Protein AF-A0A920M8J5-F1 (afdb_monomer_lite)

Sequence (56 aa):
MTSEAAIIERIQFDLRGPGGDWETIFEDVRGESLLVFKNRHRSIREMFNANIAKWA

Radius of gyration: 14.05 Å; chains: 1; bounding box: 34×41×22 Å

pLDDT: mean 83.84, std 10.73, range [54.47, 95.81]

Secondary structure (DSSP, 8-state):
---HHHHHHHHHHHHHSTT-TT-EEEEEETTEEEEEESS--SSHHHHHHHHHHHH-

Foldseek 3Di:
DQDPVNVVVVVCCCQQNPPHLQDWDFDDDPNDTDTDGPPPDVDPVSSCVVCVVVVD

Structure (mmCIF, N/CA/C/O backbone):
data_AF-A0A920M8J5-F1
#
_entry.id   AF-A0A920M8J5-F1
#
loop_
_atom_site.group_PDB
_atom_site.id
_atom_site.type_symbol
_atom_site.label_atom_id
_atom_site.label_alt_id
_atom_site.label_comp_id
_atom_site.label_asym_id
_atom_site.label_entity_id
_atom_site.label_seq_id
_atom_site.pdbx_PDB_ins_code
_atom_site.Cartn_x
_atom_site.Cartn_y
_atom_site.Cartn_z
_atom_site.occupancy
_atom_site.B_iso_or_equiv
_atom_site.auth_seq_id
_atom_site.auth_comp_id
_atom_site.auth_asym_id
_atom_site.auth_atom_id
_atom_site.pdbx_PDB_model_num
ATOM 1 N N . MET A 1 1 ? 9.076 26.849 -4.774 1.00 61.94 1 MET A N 1
ATOM 2 C CA . MET A 1 1 ? 9.776 25.728 -4.114 1.00 61.94 1 MET A CA 1
ATOM 3 C C . MET A 1 1 ? 8.716 24.793 -3.574 1.00 61.94 1 MET A C 1
ATOM 5 O O . MET A 1 1 ? 7.826 25.270 -2.881 1.00 61.94 1 MET A O 1
ATOM 9 N N . THR A 1 2 ? 8.744 23.522 -3.959 1.00 76.12 2 THR A N 1
ATOM 10 C CA . THR A 1 2 ? 7.807 22.510 -3.452 1.00 76.12 2 THR A CA 1
ATOM 11 C C . THR A 1 2 ? 8.160 22.224 -1.996 1.00 76.12 2 THR A C 1
ATOM 13 O O . THR A 1 2 ? 9.336 22.027 -1.693 1.00 76.12 2 THR A O 1
ATOM 16 N N . SER A 1 3 ? 7.185 22.272 -1.089 1.00 92.94 3 SER A N 1
ATOM 17 C CA . SER A 1 3 ? 7.428 21.955 0.319 1.00 92.94 3 SER A CA 1
ATOM 18 C C . SER A 1 3 ? 7.750 20.469 0.481 1.00 92.94 3 SER A C 1
ATOM 20 O O . SER A 1 3 ? 7.329 19.640 -0.325 1.00 92.94 3 SER A O 1
ATOM 22 N N . GLU A 1 4 ? 8.468 20.125 1.546 1.00 94.50 4 GLU A N 1
ATOM 23 C CA . GLU A 1 4 ? 8.730 18.732 1.921 1.00 94.50 4 GLU A CA 1
ATOM 24 C C . GLU A 1 4 ? 7.428 17.922 2.030 1.00 94.50 4 GLU A C 1
ATOM 26 O O . GLU A 1 4 ? 7.333 16.827 1.481 1.00 94.50 4 GLU A O 1
ATOM 31 N N . ALA A 1 5 ? 6.386 18.507 2.632 1.00 93.88 5 ALA A N 1
ATOM 32 C CA . ALA A 1 5 ? 5.062 17.896 2.732 1.00 93.88 5 ALA A CA 1
ATOM 33 C C . ALA A 1 5 ? 4.479 17.526 1.358 1.00 93.88 5 ALA A C 1
ATOM 35 O O . ALA A 1 5 ? 4.018 16.405 1.172 1.00 93.88 5 ALA A O 1
ATOM 36 N N . ALA A 1 6 ? 4.575 18.422 0.372 1.00 93.88 6 ALA A N 1
ATOM 37 C CA . ALA A 1 6 ? 4.072 18.161 -0.975 1.00 93.88 6 ALA A CA 1
ATOM 38 C C . ALA A 1 6 ? 4.889 17.085 -1.719 1.00 93.88 6 ALA A C 1
ATOM 40 O O . ALA A 1 6 ? 4.349 16.360 -2.553 1.00 93.88 6 ALA A O 1
ATOM 41 N N . ILE A 1 7 ? 6.185 16.948 -1.414 1.00 94.25 7 ILE A N 1
ATOM 42 C CA . ILE A 1 7 ? 7.017 15.856 -1.943 1.00 94.25 7 ILE A CA 1
ATOM 43 C C . ILE A 1 7 ? 6.590 14.522 -1.324 1.00 94.25 7 ILE A C 1
ATOM 45 O O . ILE A 1 7 ? 6.403 13.545 -2.048 1.00 94.25 7 I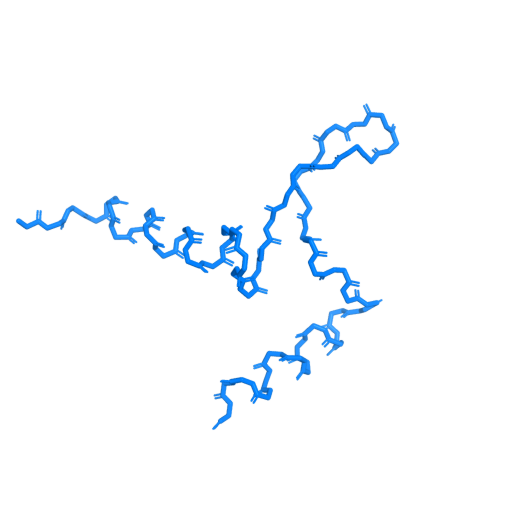LE A O 1
ATOM 49 N N . ILE A 1 8 ? 6.394 14.488 -0.003 1.00 93.94 8 ILE A N 1
ATOM 50 C CA . ILE A 1 8 ? 5.947 13.291 0.716 1.00 93.94 8 ILE A CA 1
ATOM 51 C C . ILE A 1 8 ? 4.569 12.849 0.219 1.00 93.94 8 ILE A C 1
ATOM 53 O O . ILE A 1 8 ? 4.387 11.671 -0.081 1.00 93.94 8 ILE A O 1
ATOM 57 N N . GLU A 1 9 ? 3.617 13.774 0.087 1.00 93.44 9 GLU A N 1
ATOM 58 C CA . GLU A 1 9 ? 2.280 13.481 -0.437 1.00 93.44 9 GLU A CA 1
ATOM 59 C C . GLU A 1 9 ? 2.342 12.881 -1.839 1.00 93.44 9 GLU A C 1
ATOM 61 O O . GLU A 1 9 ? 1.667 11.887 -2.107 1.00 93.44 9 GLU A O 1
ATOM 66 N N . ARG A 1 10 ? 3.200 13.421 -2.714 1.00 93.56 10 ARG A N 1
ATOM 67 C CA . ARG A 1 10 ? 3.355 12.876 -4.063 1.00 93.56 10 ARG A CA 1
ATOM 68 C C . ARG A 1 10 ? 3.937 11.468 -4.056 1.00 93.56 10 ARG A C 1
ATOM 70 O O . ARG A 1 10 ? 3.360 10.587 -4.675 1.00 93.56 10 ARG A O 1
ATOM 77 N N . ILE A 1 11 ? 5.012 11.230 -3.304 1.00 91.69 11 ILE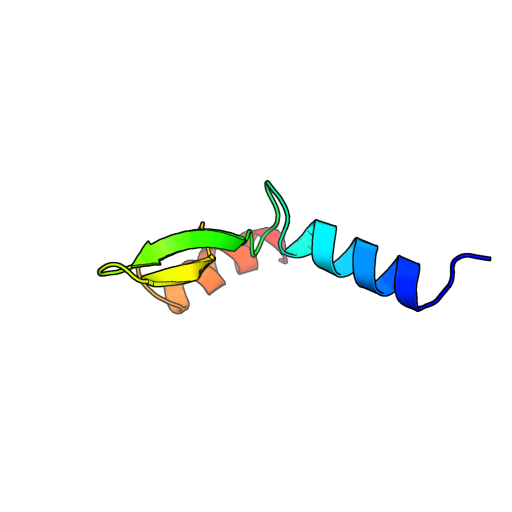 A N 1
ATOM 78 C CA . ILE A 1 11 ? 5.604 9.887 -3.182 1.00 91.69 11 ILE A CA 1
ATOM 79 C C . ILE A 1 11 ? 4.572 8.893 -2.634 1.00 91.69 11 ILE A C 1
ATOM 81 O O . ILE A 1 11 ? 4.460 7.770 -3.120 1.00 91.69 11 ILE A O 1
ATOM 85 N N . GLN A 1 12 ? 3.789 9.295 -1.631 1.00 90.44 12 GLN A N 1
ATOM 86 C CA . GLN A 1 12 ? 2.744 8.442 -1.073 1.00 90.44 12 GLN A CA 1
ATOM 87 C C . GLN A 1 12 ? 1.628 8.153 -2.078 1.00 90.44 12 GLN A C 1
ATOM 89 O O . GLN A 1 12 ? 1.137 7.024 -2.105 1.00 90.44 12 GLN A O 1
ATOM 94 N N . PHE A 1 13 ? 1.230 9.145 -2.875 1.00 91.81 13 PHE A N 1
ATOM 95 C CA . PHE A 1 13 ? 0.237 8.979 -3.929 1.00 91.81 13 PHE A CA 1
ATOM 96 C C . PHE A 1 13 ? 0.741 8.036 -5.025 1.00 91.81 13 PHE A C 1
ATOM 98 O O . PHE A 1 13 ? 0.032 7.103 -5.387 1.00 91.81 13 PHE A O 1
ATOM 105 N N . ASP A 1 14 ? 1.979 8.210 -5.481 1.00 90.19 14 ASP A N 1
ATOM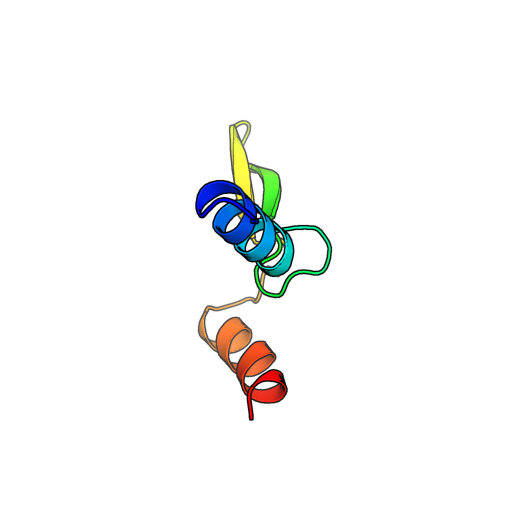 106 C CA . ASP A 1 14 ? 2.576 7.378 -6.528 1.00 90.19 14 ASP A CA 1
ATOM 107 C C . ASP A 1 14 ? 2.726 5.912 -6.074 1.00 90.19 14 ASP A C 1
ATOM 109 O O . ASP A 1 14 ? 2.537 4.985 -6.861 1.00 90.19 14 ASP A O 1
ATOM 113 N N . LEU A 1 15 ? 3.020 5.680 -4.788 1.00 88.25 15 LEU A N 1
ATOM 114 C CA . LEU A 1 15 ? 3.183 4.330 -4.242 1.00 88.25 15 LEU A CA 1
ATOM 115 C C . LEU A 1 15 ? 1.860 3.647 -3.884 1.00 88.25 15 LEU A C 1
ATOM 117 O O . LEU A 1 15 ? 1.711 2.455 -4.148 1.00 88.25 15 LEU A O 1
ATOM 121 N N . ARG A 1 16 ? 0.931 4.363 -3.235 1.00 90.88 16 ARG A N 1
ATOM 122 C CA . ARG A 1 16 ? -0.271 3.778 -2.604 1.00 90.88 16 ARG A CA 1
ATOM 123 C C . ARG A 1 16 ? -1.588 4.174 -3.264 1.00 90.88 16 ARG A C 1
ATOM 125 O O . ARG A 1 16 ? -2.629 3.626 -2.899 1.00 90.88 16 ARG A O 1
ATOM 132 N N . GLY A 1 17 ? -1.561 5.125 -4.191 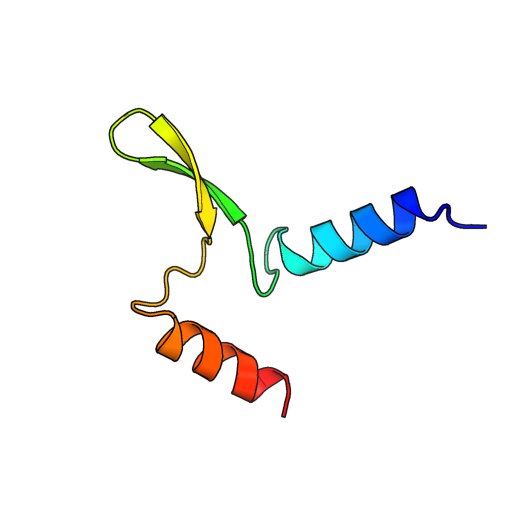1.00 89.19 17 GLY A N 1
ATOM 133 C CA . GLY A 1 17 ? -2.718 5.530 -4.977 1.00 89.19 17 GLY A CA 1
ATOM 134 C C . GLY A 1 17 ? -3.077 4.516 -6.069 1.00 89.19 17 GLY A C 1
ATOM 135 O O . GLY A 1 17 ? -2.436 3.467 -6.192 1.00 89.19 17 GLY A O 1
ATOM 136 N N . PRO A 1 18 ? -4.112 4.814 -6.873 1.00 89.44 18 PRO A N 1
ATOM 137 C CA . PRO A 1 18 ? -4.570 3.932 -7.942 1.00 89.44 18 PRO A CA 1
ATOM 138 C C . PRO A 1 18 ? -3.451 3.575 -8.929 1.00 89.44 18 PRO A C 1
ATOM 140 O O . PRO A 1 18 ? -2.839 4.464 -9.516 1.00 89.44 18 PRO A O 1
ATOM 143 N N . GLY A 1 19 ? -3.198 2.280 -9.138 1.00 84.44 19 GLY A N 1
ATOM 144 C CA . GLY A 1 19 ? -2.140 1.793 -10.029 1.00 84.44 19 GLY A CA 1
ATOM 145 C C . GLY A 1 19 ? -0.722 1.819 -9.444 1.00 84.44 19 GLY A C 1
ATOM 146 O O . GLY A 1 19 ? 0.205 1.395 -10.135 1.00 84.44 19 GLY A O 1
ATOM 147 N N . GLY A 1 20 ? -0.544 2.274 -8.200 1.00 85.25 20 GLY A N 1
ATOM 148 C CA . GLY A 1 20 ? 0.738 2.237 -7.501 1.00 85.25 20 GLY A CA 1
ATOM 149 C C . GLY A 1 20 ? 1.184 0.811 -7.163 1.00 85.25 20 GLY A C 1
ATOM 150 O O . GLY A 1 20 ? 0.367 -0.100 -7.003 1.00 85.25 20 GLY A O 1
ATOM 151 N N . ASP A 1 21 ? 2.495 0.608 -7.013 1.00 80.12 21 ASP A N 1
ATOM 152 C CA . ASP A 1 21 ? 3.068 -0.713 -6.699 1.00 80.12 21 ASP A CA 1
ATOM 153 C C . ASP A 1 21 ? 2.519 -1.292 -5.380 1.00 80.12 21 ASP A C 1
ATOM 155 O O . ASP A 1 21 ? 2.383 -2.508 -5.225 1.00 80.12 21 ASP A O 1
ATOM 159 N N . TRP A 1 22 ? 2.135 -0.406 -4.458 1.00 84.56 22 TRP A N 1
ATOM 160 C CA . TRP A 1 22 ? 1.563 -0.709 -3.153 1.00 84.56 22 TRP A CA 1
ATOM 161 C C . TRP A 1 22 ? 0.156 -0.117 -3.029 1.00 84.56 22 TRP A C 1
ATOM 163 O O . TRP A 1 22 ? -0.202 0.372 -1.957 1.00 84.56 22 TRP A O 1
ATOM 173 N N . GLU A 1 23 ? -0.626 -0.124 -4.120 1.00 88.94 23 GLU A N 1
ATOM 174 C CA . GLU A 1 23 ? -1.988 0.424 -4.151 1.00 88.94 23 GLU A CA 1
ATOM 175 C C . GLU A 1 23 ? -2.799 -0.062 -2.941 1.00 88.94 23 GLU A C 1
ATOM 177 O O . GLU A 1 23 ? -2.962 -1.268 -2.713 1.00 88.94 23 GLU A O 1
ATOM 182 N N . THR A 1 24 ? -3.315 0.894 -2.169 1.00 90.81 24 THR A N 1
ATOM 183 C CA . THR A 1 24 ? -4.173 0.636 -1.014 1.00 90.81 24 THR A CA 1
ATOM 184 C C . THR A 1 24 ? -5.599 1.071 -1.293 1.00 90.81 24 THR A C 1
ATOM 186 O O . THR A 1 24 ? -5.828 2.129 -1.876 1.00 90.81 24 THR A O 1
ATOM 189 N N . ILE A 1 25 ? -6.558 0.277 -0.834 1.00 92.38 25 ILE A N 1
ATOM 190 C CA . ILE A 1 25 ? -7.986 0.580 -0.907 1.00 92.38 25 ILE A CA 1
ATOM 191 C C . ILE A 1 25 ? -8.641 0.306 0.443 1.00 92.38 25 ILE A C 1
ATOM 193 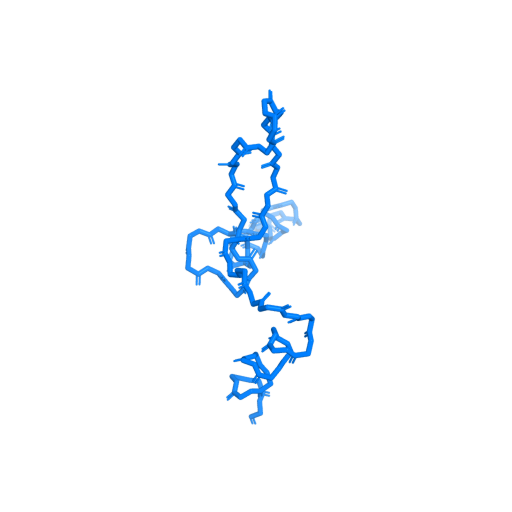O O . ILE A 1 25 ? -8.155 -0.512 1.221 1.00 92.38 25 ILE A O 1
ATOM 197 N N . PHE A 1 26 ? -9.739 0.998 0.729 1.00 93.50 26 PHE A N 1
ATOM 198 C CA . PHE A 1 26 ? -10.585 0.634 1.858 1.00 93.50 26 PHE A CA 1
ATOM 199 C C . PHE A 1 26 ? -11.480 -0.533 1.456 1.00 93.50 26 PHE A C 1
ATOM 201 O O . PHE A 1 26 ? -12.160 -0.470 0.432 1.00 93.50 26 PHE A O 1
ATOM 208 N N . GLU A 1 27 ? -11.485 -1.581 2.268 1.00 92.50 27 GLU A N 1
ATOM 209 C CA . GLU A 1 27 ? -12.372 -2.724 2.101 1.00 92.50 27 GLU A CA 1
ATOM 210 C C . GLU A 1 27 ? -13.038 -3.094 3.419 1.00 92.50 27 GLU A C 1
ATOM 212 O O . GLU A 1 27 ? -12.469 -2.907 4.496 1.00 92.50 27 GLU A O 1
ATOM 217 N N . ASP A 1 28 ? -14.237 -3.665 3.312 1.00 94.56 28 ASP A N 1
ATOM 218 C CA . ASP A 1 28 ? -14.875 -4.331 4.437 1.00 94.56 28 ASP A CA 1
ATOM 219 C C . ASP A 1 28 ? -14.185 -5.672 4.699 1.00 94.56 28 ASP A C 1
ATOM 221 O O . ASP A 1 28 ? -14.138 -6.562 3.844 1.00 94.56 28 ASP A O 1
ATOM 225 N N . VAL A 1 29 ? -13.648 -5.816 5.904 1.00 89.94 29 VAL A N 1
ATOM 226 C CA . VAL A 1 29 ? -13.042 -7.046 6.391 1.00 89.94 29 VAL A CA 1
ATOM 227 C C . VAL A 1 29 ? -13.773 -7.441 7.662 1.00 89.94 29 VAL A C 1
ATOM 229 O O . VAL A 1 29 ? -13.471 -6.961 8.749 1.00 89.94 29 VAL A O 1
ATOM 232 N N . ARG A 1 30 ? -14.735 -8.360 7.518 1.00 92.44 30 ARG A N 1
ATOM 233 C CA . ARG A 1 30 ? -15.565 -8.869 8.626 1.00 92.44 30 ARG A CA 1
ATOM 234 C C . ARG A 1 30 ? -16.383 -7.768 9.323 1.00 92.44 30 ARG A C 1
ATOM 236 O O . ARG A 1 30 ? -16.576 -7.840 10.533 1.00 92.44 30 ARG A O 1
ATOM 243 N N . GLY A 1 31 ? -16.890 -6.792 8.568 1.00 95.06 31 GLY A N 1
ATOM 244 C CA . GLY A 1 31 ? -17.691 -5.686 9.102 1.00 95.06 31 GLY A CA 1
ATOM 245 C C . GLY A 1 31 ? -16.876 -4.478 9.567 1.00 95.06 31 GLY A C 1
ATOM 246 O O . GLY A 1 31 ? -17.454 -3.512 10.064 1.00 95.06 31 GLY A O 1
ATOM 247 N N . GLU A 1 32 ? -15.549 -4.519 9.427 1.00 95.81 32 GLU A N 1
ATOM 248 C CA . GLU A 1 32 ? -14.664 -3.393 9.718 1.00 95.81 32 GLU A CA 1
ATOM 249 C C . GLU A 1 32 ? -14.081 -2.824 8.424 1.00 95.81 32 GLU A C 1
ATOM 251 O O . GLU A 1 32 ? -13.564 -3.562 7.585 1.00 95.81 32 GLU A O 1
ATOM 256 N N . SER A 1 33 ? -14.128 -1.499 8.270 1.00 95.75 33 SER A N 1
ATOM 257 C CA . SER A 1 33 ? -13.482 -0.816 7.147 1.00 95.75 33 SER A CA 1
ATOM 258 C C . SER A 1 33 ? -11.986 -0.691 7.414 1.00 95.75 33 SER A C 1
ATOM 260 O O . SER A 1 33 ? -11.562 0.087 8.272 1.00 95.75 33 SER A O 1
ATOM 262 N N . LEU A 1 34 ? -11.186 -1.461 6.680 1.00 92.31 34 LEU A N 1
ATOM 263 C CA . LEU A 1 34 ? -9.734 -1.489 6.816 1.00 92.31 34 LEU A CA 1
ATOM 264 C C . LEU A 1 34 ? -9.062 -1.001 5.536 1.00 92.31 34 LEU A C 1
ATOM 266 O O . LEU A 1 34 ? -9.494 -1.308 4.425 1.00 92.31 34 LEU A O 1
ATOM 270 N N . LEU A 1 35 ? -7.959 -0.268 5.699 1.00 91.25 35 LEU A N 1
ATOM 271 C CA . LEU A 1 35 ? -7.064 0.051 4.593 1.00 91.25 35 LEU A CA 1
ATOM 272 C C . LEU A 1 35 ? -6.222 -1.189 4.277 1.00 91.25 35 LEU A C 1
ATOM 274 O O . LEU A 1 35 ? -5.395 -1.608 5.088 1.00 91.25 35 LEU A O 1
ATOM 278 N N . VAL A 1 36 ? -6.435 -1.775 3.104 1.00 87.81 36 VAL A N 1
ATOM 279 C CA . VAL A 1 36 ? -5.775 -3.008 2.667 1.00 87.81 36 VAL A CA 1
ATOM 280 C C . VAL A 1 36 ? -4.997 -2.785 1.379 1.00 87.81 36 VAL A C 1
ATOM 282 O O . VAL A 1 36 ? -5.335 -1.923 0.570 1.00 87.81 36 VAL A O 1
ATOM 285 N N . PHE A 1 37 ? -3.960 -3.591 1.160 1.00 86.94 37 PHE A N 1
ATOM 286 C CA . PHE A 1 37 ? -3.291 -3.644 -0.136 1.00 86.94 37 PHE A CA 1
ATOM 287 C C . PHE A 1 37 ? -4.204 -4.328 -1.154 1.00 86.94 37 PHE A C 1
ATOM 289 O O . PHE A 1 37 ? -4.658 -5.456 -0.939 1.00 86.94 37 PHE A O 1
ATOM 296 N N . LYS A 1 38 ? -4.450 -3.652 -2.276 1.00 83.88 38 LYS A N 1
ATOM 297 C CA . LYS A 1 38 ? -5.285 -4.162 -3.368 1.00 83.88 38 LYS A CA 1
ATOM 298 C C . LYS A 1 38 ? -4.617 -5.325 -4.094 1.00 83.88 38 LYS A C 1
ATOM 300 O O . LYS A 1 38 ? -5.278 -6.303 -4.441 1.00 83.88 38 LYS A O 1
ATOM 305 N N . ASN A 1 39 ? -3.298 -5.250 -4.281 1.00 71.75 39 ASN A N 1
ATOM 306 C CA . ASN A 1 39 ? -2.496 -6.335 -4.842 1.00 71.75 39 ASN A CA 1
ATOM 307 C C . ASN A 1 39 ? -2.313 -7.442 -3.798 1.00 71.75 39 ASN A C 1
ATOM 309 O O . ASN A 1 39 ? -1.257 -7.602 -3.186 1.00 71.75 39 ASN A O 1
ATOM 313 N N . ARG A 1 40 ? -3.382 -8.215 -3.584 1.00 68.75 40 ARG A N 1
ATOM 314 C CA . ARG A 1 40 ? -3.407 -9.403 -2.729 1.00 68.75 40 ARG A CA 1
ATOM 315 C C . ARG A 1 40 ? -2.668 -10.548 -3.407 1.00 68.75 40 ARG A C 1
ATOM 317 O O . ARG A 1 40 ? -3.261 -11.530 -3.849 1.00 68.75 40 ARG A O 1
ATOM 324 N N . HIS A 1 41 ? -1.354 -10.417 -3.488 1.00 74.06 41 HIS A N 1
ATOM 325 C CA . HIS A 1 41 ? -0.495 -11.562 -3.725 1.00 74.06 41 HIS A CA 1
ATOM 326 C C . HIS A 1 41 ? -0.765 -12.603 -2.637 1.00 74.06 41 HIS A C 1
ATOM 328 O O . HIS A 1 41 ? -0.982 -12.261 -1.472 1.00 74.06 41 HIS A O 1
ATOM 334 N N . ARG A 1 42 ? -0.739 -13.889 -2.990 1.00 70.31 42 ARG A N 1
ATOM 335 C CA . ARG A 1 42 ? -1.046 -14.973 -2.042 1.00 70.31 42 ARG A CA 1
ATOM 336 C C . ARG A 1 42 ? -0.008 -15.065 -0.925 1.00 70.31 42 ARG A C 1
ATOM 338 O O . ARG A 1 42 ? -0.237 -15.731 0.079 1.00 70.31 42 ARG A O 1
ATOM 345 N N . SER A 1 43 ? 1.148 -14.428 -1.106 1.00 72.88 43 SER A N 1
ATOM 346 C CA . SER A 1 43 ? 2.197 -14.319 -0.100 1.00 72.88 43 SER A CA 1
ATOM 347 C C . SER A 1 43 ? 3.080 -13.092 -0.329 1.00 72.88 43 SER A C 1
ATOM 349 O O . SER A 1 43 ? 3.214 -12.601 -1.450 1.00 72.88 43 SER A O 1
ATOM 351 N N . ILE A 1 44 ? 3.782 -12.677 0.728 1.00 72.38 44 ILE A N 1
ATOM 352 C CA . ILE A 1 44 ? 4.850 -11.666 0.667 1.00 72.38 44 ILE A CA 1
ATOM 353 C C . ILE A 1 44 ? 5.912 -12.032 -0.388 1.00 72.38 44 ILE A C 1
ATOM 355 O O . ILE A 1 44 ? 6.427 -11.160 -1.078 1.00 72.38 44 ILE A O 1
ATOM 359 N N . ARG A 1 45 ? 6.216 -13.326 -0.572 1.00 80.00 45 ARG A N 1
ATOM 360 C CA . ARG A 1 45 ? 7.163 -13.795 -1.598 1.00 80.00 45 ARG A CA 1
ATOM 361 C C . ARG A 1 45 ? 6.678 -13.486 -3.014 1.00 80.00 45 ARG A C 1
ATOM 363 O O . ARG A 1 45 ? 7.462 -13.043 -3.843 1.00 80.00 45 ARG A O 1
ATOM 370 N N . GLU A 1 46 ? 5.403 -13.732 -3.290 1.00 80.00 46 GLU A N 1
ATOM 371 C CA . GLU A 1 46 ? 4.809 -13.447 -4.598 1.00 80.00 46 GLU A CA 1
ATOM 372 C C . GLU A 1 46 ? 4.769 -11.935 -4.868 1.00 80.00 46 GLU A C 1
ATOM 374 O O . GLU A 1 46 ? 5.101 -11.509 -5.971 1.00 80.00 46 GLU A O 1
ATOM 379 N N . MET A 1 47 ? 4.491 -11.130 -3.838 1.00 77.00 47 MET A N 1
ATOM 380 C CA . MET A 1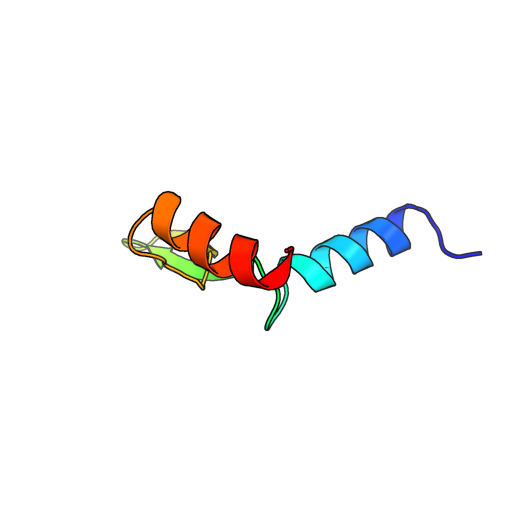 47 ? 4.590 -9.670 -3.904 1.00 77.00 47 MET A CA 1
ATOM 381 C C . MET A 1 47 ? 6.013 -9.197 -4.229 1.00 77.00 47 MET A C 1
ATOM 383 O O . MET A 1 47 ? 6.192 -8.358 -5.109 1.00 77.00 47 MET A O 1
ATOM 387 N N . PHE A 1 48 ? 7.038 -9.737 -3.560 1.00 77.81 48 PHE A N 1
ATOM 388 C CA . PHE A 1 48 ? 8.426 -9.381 -3.866 1.00 77.81 48 PHE A CA 1
ATOM 389 C C . PHE A 1 48 ? 8.813 -9.794 -5.284 1.00 77.81 48 PHE A C 1
ATOM 391 O O . PHE A 1 48 ? 9.369 -8.981 -6.008 1.00 77.81 48 PHE A O 1
ATOM 398 N N . ASN A 1 49 ? 8.471 -11.005 -5.721 1.00 81.31 49 ASN A N 1
ATOM 399 C CA . ASN A 1 49 ? 8.795 -11.466 -7.073 1.00 81.31 49 ASN A CA 1
ATOM 400 C C . ASN A 1 49 ? 8.150 -10.596 -8.165 1.00 81.31 49 ASN A C 1
ATOM 402 O O . ASN A 1 49 ? 8.800 -10.299 -9.166 1.00 81.31 49 ASN A O 1
ATOM 406 N N . ALA A 1 50 ? 6.900 -10.163 -7.966 1.00 75.38 50 ALA A N 1
ATOM 407 C CA . ALA A 1 50 ? 6.198 -9.293 -8.910 1.00 75.38 50 ALA A CA 1
ATOM 408 C C . ALA A 1 50 ? 6.857 -7.909 -9.055 1.00 75.38 50 ALA A C 1
ATOM 410 O O . ALA A 1 50 ? 6.802 -7.316 -10.130 1.00 75.38 50 ALA A O 1
ATOM 411 N N . ASN A 1 51 ? 7.502 -7.413 -7.995 1.00 72.38 51 ASN A N 1
ATOM 412 C CA . ASN A 1 51 ? 8.155 -6.103 -7.990 1.00 72.38 51 ASN A CA 1
ATOM 413 C C . ASN A 1 51 ? 9.658 -6.171 -8.312 1.00 72.38 51 ASN A C 1
ATOM 415 O O . ASN A 1 51 ? 10.174 -5.269 -8.959 1.00 72.38 51 ASN A O 1
ATOM 419 N N . ILE A 1 52 ? 10.356 -7.260 -7.967 1.00 71.06 52 ILE A N 1
ATOM 420 C CA . ILE A 1 52 ? 11.764 -7.480 -8.350 1.00 71.06 52 ILE A CA 1
ATOM 421 C C . ILE A 1 52 ? 11.916 -7.450 -9.875 1.00 71.06 52 ILE A C 1
ATOM 423 O O . ILE A 1 52 ? 12.856 -6.846 -10.374 1.00 71.06 52 ILE A O 1
ATOM 427 N N . ALA A 1 53 ? 10.968 -8.025 -10.622 1.00 61.97 53 ALA A N 1
ATOM 428 C CA . ALA A 1 53 ? 10.980 -7.977 -12.086 1.00 61.97 53 ALA A CA 1
ATOM 429 C C . ALA A 1 53 ? 10.824 -6.556 -12.668 1.00 61.97 53 ALA A C 1
ATOM 431 O O . ALA A 1 53 ? 11.186 -6.335 -13.818 1.00 61.97 53 ALA A O 1
ATOM 432 N N . LYS A 1 54 ? 10.276 -5.606 -11.898 1.00 62.12 54 LYS A N 1
ATOM 433 C CA . LYS A 1 54 ? 10.155 -4.190 -12.280 1.00 62.12 54 LYS A CA 1
ATOM 434 C C . LYS A 1 54 ? 11.359 -3.342 -11.854 1.00 62.12 54 LYS A C 1
ATOM 436 O O . LYS A 1 54 ? 11.522 -2.248 -12.385 1.00 62.12 54 LYS A O 1
ATOM 441 N N . TRP A 1 55 ? 12.132 -3.787 -10.861 1.00 62.72 55 TRP A N 1
ATOM 442 C CA . TRP A 1 55 ? 13.237 -3.021 -10.260 1.00 62.72 55 TRP A CA 1
ATOM 443 C C . TRP A 1 55 ? 14.634 -3.544 -10.626 1.00 62.72 55 TRP A C 1
ATOM 445 O O . TRP A 1 55 ? 15.623 -2.914 -10.253 1.00 62.72 55 TRP A O 1
ATOM 455 N N . ALA A 1 56 ? 14.711 -4.693 -11.303 1.00 54.47 56 ALA A N 1
ATOM 456 C CA . ALA A 1 56 ? 15.912 -5.183 -11.979 1.00 54.47 56 ALA A CA 1
ATOM 457 C C . ALA A 1 56 ? 16.124 -4.448 -13.309 1.00 54.47 56 ALA A C 1
ATOM 459 O O . ALA A 1 56 ? 17.302 -4.182 -13.634 1.00 54.47 56 ALA A O 1
#